Protein AF-A0A2G9NJC8-F1 (afdb_monomer_lite)

Foldseek 3Di:
DDVVVVLLVVLLALVLEAEDADPPPAWDADPVSRTYAHPPDDLLRRQLSSQLHSVCVDPVNVCCVCCVVVVDPVVVVVVSVVSSVVSVVCSVPPVVSSVSNSVSPVVSVVVNVVVVVVVVVVVVVVVVVVVVVVVVVVCVVPVD

Radius of gyration: 22.6 Å; chains: 1; bounding box: 57×33×75 Å

Sequence (144 aa):
MNEFLDYLLEYFDPKKIEVIESENETGNITPSGLIFILPRSDQIEQVVTLFHEVLHYHPKFISYSGGLLDGTYDRMERIEKQIDDMAYTLYGERKDLVELAERVIREAKRLYEDRDNRIEKFRKSQKDEVREFLKIRNRRRYGR

pLDDT: mean 73.03, std 14.05, range [42.81, 91.31]

Structure (mmCIF, N/CA/C/O backbone):
data_AF-A0A2G9NJC8-F1
#
_entry.id   AF-A0A2G9NJC8-F1
#
loop_
_atom_site.group_PDB
_atom_site.id
_atom_site.type_symbol
_atom_site.label_atom_id
_atom_site.label_alt_id
_atom_site.label_comp_id
_atom_site.label_asym_id
_atom_site.label_entity_id
_atom_site.label_seq_id
_atom_site.pdbx_PDB_ins_code
_atom_site.Cartn_x
_atom_site.Cartn_y
_atom_site.Cartn_z
_atom_site.occupancy
_atom_site.B_iso_or_equiv
_atom_site.auth_seq_id
_atom_site.auth_comp_id
_atom_site.auth_asym_id
_atom_site.auth_atom_id
_atom_site.pdbx_PDB_model_num
ATOM 1 N N . MET A 1 1 ? -4.942 -7.150 -24.069 1.00 47.03 1 MET A N 1
ATOM 2 C CA . MET A 1 1 ? -4.868 -6.587 -22.706 1.00 47.03 1 MET A CA 1
ATOM 3 C C . MET A 1 1 ? -3.520 -7.015 -22.153 1.00 47.03 1 MET A C 1
ATOM 5 O O . MET A 1 1 ? -3.106 -8.122 -22.465 1.00 47.03 1 MET A O 1
ATOM 9 N N . ASN A 1 2 ? -2.756 -6.099 -21.564 1.00 58.44 2 ASN A N 1
ATOM 10 C CA . ASN A 1 2 ? -1.334 -6.301 -21.273 1.00 58.44 2 ASN A CA 1
ATOM 11 C C . ASN A 1 2 ? -1.218 -7.261 -20.074 1.00 58.44 2 ASN A C 1
ATOM 13 O O . ASN A 1 2 ? -1.647 -6.883 -18.991 1.00 58.44 2 ASN A O 1
ATOM 17 N N . GLU A 1 3 ? -0.660 -8.464 -20.243 1.00 57.72 3 GLU A N 1
ATOM 18 C CA . GLU A 1 3 ? -0.593 -9.503 -19.188 1.00 57.72 3 GLU A CA 1
ATOM 19 C C . GLU A 1 3 ? 0.017 -8.985 -17.872 1.00 57.72 3 GLU A C 1
ATOM 21 O O . GLU A 1 3 ? -0.364 -9.409 -16.787 1.00 57.72 3 GLU A O 1
ATOM 26 N N . PHE A 1 4 ? 0.915 -8.000 -17.960 1.00 56.31 4 PHE A N 1
ATOM 27 C CA . PHE A 1 4 ? 1.502 -7.323 -16.805 1.00 56.31 4 PHE A CA 1
ATOM 28 C C . PHE A 1 4 ? 0.500 -6.452 -16.024 1.00 56.31 4 PHE A C 1
ATOM 30 O O . PHE A 1 4 ? 0.551 -6.409 -14.803 1.00 56.31 4 PHE A O 1
ATOM 37 N N . LEU A 1 5 ? -0.428 -5.771 -16.704 1.00 56.88 5 LEU A N 1
ATOM 38 C CA . LEU A 1 5 ? -1.478 -4.967 -16.060 1.00 56.88 5 LEU A CA 1
ATOM 39 C C . LEU A 1 5 ? -2.505 -5.855 -15.354 1.00 56.88 5 LEU A C 1
ATOM 41 O O . LEU A 1 5 ? -2.906 -5.543 -14.237 1.00 56.88 5 LEU A O 1
ATOM 45 N N . ASP A 1 6 ? -2.888 -6.967 -15.982 1.00 63.12 6 ASP A N 1
ATOM 46 C CA . ASP A 1 6 ? -3.815 -7.936 -15.388 1.00 63.12 6 ASP A CA 1
ATOM 47 C C . ASP A 1 6 ? -3.188 -8.605 -14.152 1.00 63.12 6 ASP A C 1
ATOM 49 O O . ASP A 1 6 ? -3.849 -8.757 -13.127 1.00 63.12 6 ASP A O 1
ATOM 53 N N . TYR A 1 7 ? -1.883 -8.890 -14.211 1.00 65.00 7 TYR A N 1
ATOM 54 C CA . TYR A 1 7 ? -1.088 -9.337 -13.070 1.00 65.00 7 TYR A CA 1
ATOM 55 C C . TYR A 1 7 ? -1.060 -8.295 -11.932 1.00 65.00 7 TYR A C 1
ATOM 57 O O . TYR A 1 7 ? -1.339 -8.632 -10.786 1.00 65.00 7 TYR A O 1
ATOM 65 N N . LEU A 1 8 ? -0.802 -7.011 -12.222 1.00 63.25 8 LEU A N 1
ATOM 66 C CA . LEU A 1 8 ? -0.795 -5.953 -11.197 1.00 63.25 8 LEU A CA 1
ATOM 67 C C . LEU A 1 8 ? -2.157 -5.793 -10.500 1.00 63.25 8 LEU A C 1
ATOM 69 O O . LEU A 1 8 ? -2.206 -5.552 -9.295 1.00 63.25 8 LEU A O 1
ATOM 73 N N . LEU A 1 9 ? -3.265 -5.957 -11.230 1.00 65.75 9 LEU A N 1
ATOM 74 C CA . LEU A 1 9 ? -4.617 -5.837 -10.676 1.00 65.75 9 LEU A CA 1
ATOM 75 C C . LEU A 1 9 ? -4.955 -6.928 -9.648 1.00 65.75 9 LEU A C 1
ATOM 77 O O . LEU A 1 9 ? -5.743 -6.670 -8.741 1.00 65.75 9 LEU A O 1
ATOM 81 N N . GLU A 1 10 ? -4.358 -8.118 -9.744 1.00 69.19 10 GLU A N 1
ATOM 82 C CA . GLU A 1 10 ? -4.553 -9.192 -8.758 1.00 69.19 10 GLU A CA 1
ATOM 83 C C . GLU A 1 10 ? -3.900 -8.875 -7.398 1.00 69.19 10 GLU A C 1
ATOM 85 O O . GLU A 1 10 ? -4.381 -9.315 -6.342 1.00 69.19 10 GLU A O 1
ATOM 90 N N . TYR A 1 11 ? -2.812 -8.102 -7.420 1.00 68.19 11 TYR A N 1
ATOM 91 C CA . TYR A 1 11 ? -2.047 -7.726 -6.231 1.00 68.19 11 TYR A CA 1
ATOM 92 C C . TYR A 1 11 ? -2.407 -6.334 -5.696 1.00 68.19 11 TYR A C 1
ATOM 94 O O . TYR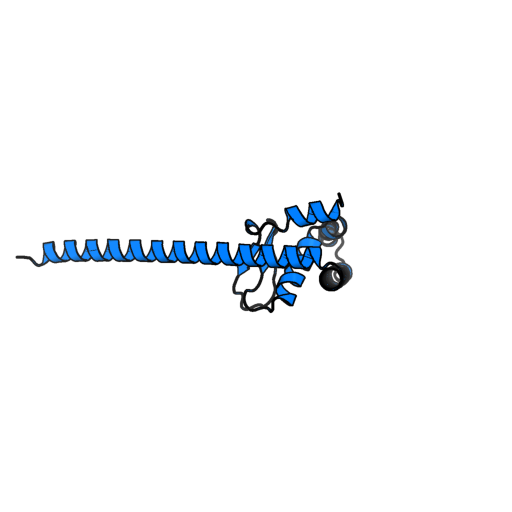 A 1 11 ? -2.246 -6.082 -4.506 1.00 68.19 11 TYR A O 1
ATOM 102 N N . PHE A 1 12 ? -2.986 -5.458 -6.520 1.00 73.25 12 PHE A N 1
ATOM 103 C CA . PHE A 1 12 ? -3.552 -4.170 -6.099 1.00 73.25 12 PHE A CA 1
ATOM 104 C C . PHE A 1 12 ? -4.991 -4.308 -5.567 1.00 73.25 12 PHE A C 1
ATOM 106 O O . PHE A 1 12 ? -5.873 -3.507 -5.883 1.00 73.25 12 PHE A O 1
ATOM 113 N N . ASP A 1 13 ? -5.236 -5.326 -4.743 1.00 74.75 13 ASP A N 1
ATOM 114 C CA . ASP A 1 13 ? -6.478 -5.466 -3.982 1.00 74.75 13 ASP A CA 1
ATOM 115 C C . ASP A 1 13 ? -6.325 -4.726 -2.640 1.00 74.75 13 ASP A C 1
ATOM 117 O O . ASP A 1 13 ? -5.492 -5.131 -1.824 1.00 74.75 13 ASP A O 1
ATOM 121 N N . PRO A 1 14 ? -7.137 -3.690 -2.345 1.00 73.50 14 PRO A N 1
ATOM 122 C CA . PRO A 1 14 ? -7.086 -2.973 -1.070 1.00 73.50 14 PRO A CA 1
ATOM 123 C C . PRO A 1 14 ? -7.212 -3.874 0.165 1.00 73.50 14 PRO A C 1
ATOM 125 O O . PRO A 1 14 ? -6.733 -3.514 1.235 1.00 73.50 14 PRO A O 1
ATOM 128 N N . LYS A 1 15 ? -7.849 -5.046 0.045 1.00 74.62 15 LYS A N 1
ATOM 129 C CA . LYS A 1 15 ? -7.990 -6.014 1.147 1.00 74.62 15 LYS A CA 1
ATOM 130 C C . LYS A 1 15 ? -6.715 -6.800 1.430 1.00 7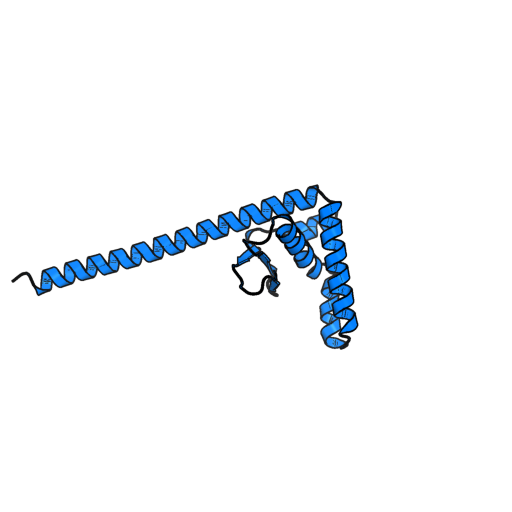4.62 15 LYS A C 1
ATOM 132 O O . LYS A 1 15 ? -6.608 -7.400 2.497 1.00 74.62 15 LYS A O 1
ATOM 137 N N . LYS A 1 16 ? -5.789 -6.833 0.473 1.00 72.88 16 LYS A N 1
ATOM 138 C CA . LYS A 1 16 ? -4.465 -7.439 0.616 1.00 72.88 16 LYS A CA 1
ATOM 139 C C . LYS A 1 16 ? -3.425 -6.429 1.102 1.00 72.88 16 LYS A C 1
ATOM 141 O O . LYS A 1 16 ? -2.276 -6.796 1.286 1.00 72.88 16 LYS A O 1
ATOM 146 N N . ILE A 1 17 ? -3.801 -5.172 1.326 1.00 70.56 17 ILE A N 1
ATOM 147 C CA . ILE A 1 17 ? -2.894 -4.142 1.828 1.00 70.56 17 ILE A CA 1
ATOM 148 C C . ILE A 1 17 ? -3.233 -3.870 3.288 1.00 70.56 17 ILE A C 1
ATOM 150 O O . ILE A 1 17 ? -4.340 -3.442 3.615 1.00 70.56 17 ILE A O 1
ATOM 154 N N . GLU A 1 18 ? -2.269 -4.097 4.171 1.00 69.50 18 GLU A N 1
ATOM 155 C CA . GLU A 1 18 ? -2.367 -3.712 5.570 1.00 69.50 18 GLU A CA 1
ATOM 156 C C . GLU A 1 18 ? -1.560 -2.438 5.817 1.00 69.50 18 GLU A C 1
ATOM 158 O O . GLU A 1 18 ? -0.380 -2.330 5.501 1.00 69.50 18 GLU A O 1
ATOM 163 N N . VAL A 1 19 ? -2.203 -1.440 6.409 1.00 64.50 19 VAL A N 1
ATOM 164 C CA . VAL A 1 19 ? -1.524 -0.214 6.829 1.00 64.50 19 VAL A CA 1
ATOM 165 C C . VAL A 1 19 ? -1.076 -0.424 8.269 1.00 64.50 19 VAL A C 1
ATOM 167 O O . VAL A 1 19 ? -1.918 -0.557 9.155 1.00 64.50 19 VAL A O 1
ATOM 170 N N . ILE A 1 20 ? 0.234 -0.510 8.501 1.00 65.00 20 ILE A N 1
ATOM 171 C CA . ILE A 1 20 ? 0.799 -0.794 9.827 1.00 65.00 20 ILE A CA 1
ATOM 172 C C . ILE A 1 20 ? 1.698 0.358 10.257 1.00 65.00 20 ILE A C 1
ATOM 174 O O . ILE A 1 20 ? 2.544 0.814 9.496 1.00 65.00 20 ILE A O 1
ATOM 178 N N . GLU A 1 21 ? 1.546 0.815 11.500 1.00 57.16 21 GLU A N 1
ATOM 179 C CA . GLU A 1 21 ? 2.578 1.614 12.159 1.00 57.16 21 GLU A CA 1
ATOM 180 C C . GLU A 1 21 ? 3.688 0.672 12.648 1.00 57.16 21 GLU A C 1
ATOM 182 O O . GLU A 1 21 ? 3.479 -0.108 13.576 1.00 57.16 21 GLU A O 1
ATOM 187 N N . SER A 1 22 ? 4.854 0.712 12.003 1.00 56.06 22 SER A N 1
ATOM 188 C CA . SER A 1 22 ? 6.056 -0.005 12.443 1.00 56.06 22 SER A CA 1
ATOM 189 C C . SER A 1 22 ? 7.136 1.002 12.823 1.00 56.06 22 SER A C 1
ATOM 191 O O . SER A 1 22 ? 7.333 1.988 12.115 1.00 56.06 22 SER A O 1
ATOM 193 N N . GLU A 1 23 ? 7.853 0.743 13.918 1.00 54.19 23 GLU A N 1
ATOM 194 C CA . GLU A 1 23 ? 9.031 1.528 14.320 1.00 54.19 23 GLU A CA 1
ATOM 195 C C . GLU A 1 23 ? 10.219 1.337 13.356 1.00 54.19 23 GLU A C 1
ATOM 197 O O . GLU A 1 23 ? 11.146 2.137 13.373 1.00 54.19 23 GLU A O 1
ATOM 202 N N . ASN A 1 24 ? 10.182 0.307 12.497 1.00 52.16 24 ASN A N 1
ATOM 203 C CA . ASN A 1 24 ? 11.301 -0.088 11.633 1.00 52.16 24 ASN A CA 1
ATOM 204 C C . ASN A 1 24 ? 11.221 0.431 10.184 1.00 52.16 24 ASN A C 1
ATOM 206 O O . ASN A 1 24 ? 11.973 -0.046 9.346 1.00 52.16 24 ASN A O 1
ATOM 210 N N . GLU A 1 25 ? 10.334 1.384 9.884 1.00 51.78 25 GLU A N 1
ATOM 211 C 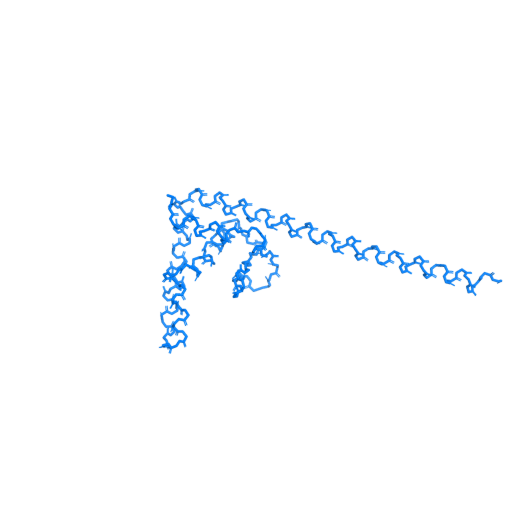CA . GLU A 1 25 ? 10.303 2.190 8.642 1.00 51.78 25 GLU A CA 1
ATOM 212 C C . GLU A 1 25 ? 10.365 1.467 7.273 1.00 51.78 25 GLU A C 1
ATOM 214 O O . GLU A 1 25 ? 10.395 2.128 6.238 1.00 51.78 25 GLU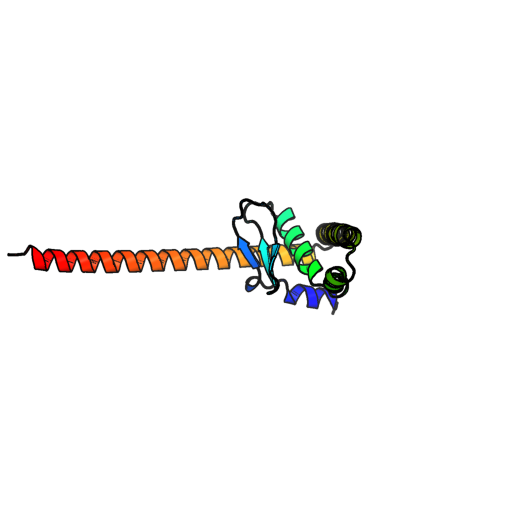 A O 1
ATOM 219 N N . THR A 1 26 ? 10.230 0.140 7.213 1.00 54.50 26 THR A N 1
ATOM 220 C CA . THR A 1 26 ? 10.126 -0.595 5.947 1.00 54.50 26 THR A CA 1
ATOM 221 C C . THR A 1 26 ? 8.745 -1.220 5.760 1.00 54.50 26 THR A C 1
ATOM 223 O O . THR A 1 26 ? 8.222 -1.931 6.629 1.00 54.50 26 THR A O 1
ATOM 226 N N . GLY A 1 27 ? 8.133 -0.945 4.604 1.00 53.50 27 GLY A N 1
ATOM 227 C CA . GLY A 1 27 ? 7.082 -1.807 4.072 1.00 53.50 27 GLY A CA 1
ATOM 228 C C . GLY A 1 27 ? 7.626 -3.226 3.906 1.00 53.50 27 GLY A C 1
ATOM 229 O O . GLY A 1 27 ? 8.829 -3.419 3.766 1.00 53.50 27 GLY A O 1
ATOM 230 N N . ASN A 1 28 ? 6.765 -4.221 4.052 1.00 56.56 28 ASN A N 1
ATOM 231 C CA . ASN A 1 28 ? 7.127 -5.624 3.881 1.00 56.56 28 ASN A CA 1
ATOM 232 C C . ASN A 1 28 ? 5.936 -6.326 3.217 1.00 56.56 28 ASN A C 1
ATOM 234 O O . ASN A 1 28 ? 4.790 -5.952 3.478 1.00 56.56 28 ASN A O 1
ATOM 238 N N . ILE A 1 29 ? 6.160 -7.380 2.436 1.00 53.59 29 ILE A N 1
ATOM 239 C CA . ILE A 1 29 ? 5.104 -8.347 2.125 1.00 53.59 29 ILE A CA 1
ATOM 240 C C . ILE A 1 29 ? 5.256 -9.639 2.942 1.00 53.59 29 ILE A C 1
ATOM 242 O O . ILE A 1 29 ? 6.332 -10.227 3.031 1.00 53.59 29 ILE A O 1
ATOM 246 N N . THR A 1 30 ? 4.143 -10.171 3.464 1.00 54.25 30 THR A N 1
ATOM 247 C CA . THR A 1 30 ? 4.097 -11.561 3.951 1.00 54.25 30 THR A CA 1
ATOM 248 C C . THR A 1 30 ? 3.952 -12.580 2.810 1.00 54.25 30 THR A C 1
ATOM 250 O O . THR A 1 30 ? 3.281 -12.304 1.819 1.00 54.25 30 THR A O 1
ATOM 253 N N . PRO A 1 31 ? 4.406 -13.836 2.980 1.00 43.31 31 PRO A N 1
ATOM 254 C CA . PRO A 1 31 ? 4.168 -14.915 2.010 1.00 43.31 31 PRO A CA 1
ATOM 255 C C . PRO A 1 31 ? 2.693 -15.163 1.630 1.00 43.31 31 PRO A C 1
ATOM 257 O O . PRO A 1 31 ? 2.421 -15.870 0.665 1.00 43.31 31 PRO A O 1
ATOM 260 N N . SER A 1 32 ? 1.728 -14.609 2.379 1.00 49.84 32 SER A N 1
ATOM 261 C CA . SER A 1 32 ? 0.298 -14.655 2.050 1.00 49.84 32 SER A CA 1
ATOM 262 C C . SER A 1 32 ? -0.160 -13.533 1.105 1.00 49.84 32 SER A C 1
ATOM 264 O O . SER A 1 32 ? -1.360 -13.401 0.871 1.00 49.84 32 SER A O 1
ATOM 266 N N . GLY A 1 33 ? 0.764 -12.717 0.586 1.00 54.75 33 GLY A N 1
ATOM 267 C CA . GLY A 1 33 ? 0.477 -11.594 -0.306 1.00 54.75 33 GLY A CA 1
ATOM 268 C C . GLY A 1 33 ? -0.086 -10.363 0.404 1.00 54.75 33 GLY A C 1
ATOM 269 O O . GLY A 1 33 ? -0.782 -9.585 -0.243 1.00 54.75 33 GLY A O 1
ATOM 270 N N . LEU A 1 34 ? 0.158 -10.207 1.717 1.00 62.53 34 LEU A N 1
ATOM 271 C CA . LEU A 1 34 ? -0.225 -8.993 2.447 1.00 62.53 34 LEU A CA 1
ATOM 272 C C . LEU A 1 34 ? 0.862 -7.937 2.311 1.00 62.53 34 LEU A C 1
ATOM 274 O O . LEU A 1 34 ? 1.986 -8.210 2.711 1.00 62.53 34 LEU A O 1
ATOM 278 N N . ILE A 1 35 ? 0.519 -6.755 1.806 1.00 69.12 35 ILE A N 1
ATOM 279 C CA . ILE A 1 35 ? 1.443 -5.638 1.586 1.00 69.12 35 ILE A CA 1
ATOM 280 C C . ILE A 1 35 ? 1.346 -4.654 2.740 1.00 69.12 35 ILE A C 1
ATOM 282 O O . ILE A 1 35 ? 0.274 -4.096 2.977 1.00 69.12 35 ILE A O 1
ATOM 286 N N . PHE A 1 36 ? 2.456 -4.415 3.432 1.00 68.94 36 PHE A N 1
ATOM 287 C CA . PHE A 1 36 ? 2.529 -3.424 4.493 1.00 68.94 36 PHE A CA 1
ATOM 288 C C . PHE A 1 36 ? 2.957 -2.073 3.951 1.00 68.94 36 PHE A C 1
ATOM 290 O O . PHE A 1 36 ? 4.026 -1.933 3.364 1.00 68.94 36 PHE A O 1
ATOM 297 N N . ILE A 1 37 ? 2.128 -1.063 4.193 1.00 71.25 37 ILE A N 1
ATOM 298 C CA . ILE A 1 37 ? 2.443 0.324 3.860 1.00 71.25 37 ILE A CA 1
ATOM 299 C C . ILE A 1 37 ? 2.450 1.138 5.144 1.00 71.25 37 ILE A C 1
ATOM 301 O O . ILE A 1 37 ? 1.516 1.070 5.948 1.00 71.25 37 ILE A O 1
ATOM 305 N N . LEU A 1 38 ? 3.492 1.944 5.320 1.00 68.44 38 LEU A N 1
ATOM 306 C CA . LEU A 1 38 ? 3.608 2.808 6.482 1.00 68.44 38 LEU A CA 1
ATOM 307 C C . LEU A 1 38 ? 2.727 4.048 6.308 1.00 68.44 38 LEU A C 1
ATOM 309 O O . LEU A 1 38 ? 2.859 4.778 5.319 1.00 68.44 38 LEU A O 1
ATOM 313 N N . PRO A 1 39 ? 1.836 4.346 7.267 1.00 61.19 39 PRO A N 1
ATOM 314 C CA . PRO A 1 39 ? 0.909 5.468 7.153 1.00 61.19 39 PRO A CA 1
ATOM 315 C C . PRO A 1 39 ? 1.602 6.836 7.185 1.00 61.19 39 PRO A C 1
ATOM 317 O O . PRO A 1 39 ? 1.011 7.808 6.718 1.00 61.19 39 PRO A O 1
ATOM 320 N N . ARG A 1 40 ? 2.827 6.912 7.727 1.00 64.56 40 ARG A N 1
ATOM 321 C CA . ARG A 1 40 ? 3.597 8.156 7.907 1.00 64.56 40 ARG A CA 1
ATOM 322 C C . ARG A 1 40 ? 4.574 8.464 6.775 1.00 64.56 40 ARG A C 1
ATOM 324 O O . ARG A 1 40 ? 5.012 9.606 6.686 1.00 64.56 40 ARG A O 1
ATOM 331 N N . SER A 1 41 ? 4.881 7.482 5.930 1.00 66.94 41 SER A N 1
ATOM 332 C CA . SER A 1 41 ? 5.636 7.709 4.698 1.00 66.94 41 SER A CA 1
ATOM 333 C C . SER A 1 41 ? 4.870 8.644 3.775 1.00 66.94 41 SER A C 1
ATOM 335 O O . SER A 1 41 ? 3.626 8.649 3.767 1.00 66.94 41 SER A O 1
ATOM 337 N N . ASP A 1 42 ? 5.606 9.428 2.992 1.00 80.88 42 ASP A N 1
ATOM 338 C CA . ASP A 1 42 ? 4.985 10.296 2.004 1.00 80.88 42 ASP A CA 1
ATOM 339 C C . ASP A 1 42 ? 4.263 9.468 0.920 1.00 80.88 42 ASP A C 1
ATOM 341 O O . ASP A 1 42 ? 4.422 8.251 0.795 1.00 80.88 42 ASP A O 1
ATOM 345 N N . GLN A 1 43 ? 3.381 10.111 0.155 1.00 83.44 43 GLN A N 1
ATOM 346 C CA . GLN A 1 43 ? 2.578 9.410 -0.850 1.00 83.44 43 GLN A CA 1
ATOM 347 C C . GLN A 1 43 ? 3.442 8.747 -1.935 1.00 83.44 43 GLN A C 1
ATOM 349 O O . GLN A 1 43 ? 3.045 7.716 -2.477 1.00 83.44 43 GLN A O 1
ATOM 354 N N . ILE A 1 44 ? 4.616 9.312 -2.226 1.00 87.25 44 ILE A N 1
ATOM 355 C CA . ILE A 1 44 ? 5.548 8.795 -3.228 1.00 87.25 44 ILE A CA 1
ATOM 356 C C . ILE A 1 44 ? 6.118 7.468 -2.735 1.00 87.25 44 ILE A C 1
ATOM 358 O O . ILE A 1 44 ? 6.002 6.456 -3.422 1.00 87.25 44 ILE A O 1
ATOM 362 N N . GLU A 1 45 ? 6.658 7.455 -1.521 1.00 84.62 45 GLU A N 1
ATOM 363 C CA . GLU A 1 45 ? 7.210 6.272 -0.865 1.00 84.62 45 GLU A CA 1
ATOM 364 C C . GLU A 1 45 ? 6.171 5.161 -0.728 1.00 84.62 45 GLU A C 1
ATOM 366 O O . GLU A 1 45 ? 6.480 4.000 -0.984 1.00 84.62 45 GLU A O 1
ATOM 371 N N . GLN A 1 46 ? 4.920 5.488 -0.393 1.00 83.81 46 GLN A N 1
ATOM 372 C CA . GLN A 1 46 ? 3.850 4.490 -0.289 1.00 83.81 46 GLN A CA 1
ATOM 373 C C . GLN A 1 46 ? 3.536 3.826 -1.637 1.00 83.81 46 GLN A C 1
ATOM 375 O O . GLN A 1 46 ? 3.334 2.612 -1.695 1.00 83.81 46 GLN A O 1
ATOM 380 N N . VAL A 1 47 ? 3.502 4.604 -2.723 1.00 87.19 47 VAL A N 1
ATOM 381 C CA . VAL A 1 47 ? 3.263 4.077 -4.076 1.00 87.19 47 VAL A CA 1
ATOM 382 C C . VAL A 1 47 ? 4.458 3.258 -4.559 1.00 87.19 47 VAL A C 1
ATOM 384 O O . VAL A 1 47 ? 4.272 2.159 -5.077 1.00 87.19 47 VAL A O 1
ATOM 387 N N . VAL A 1 48 ? 5.679 3.759 -4.360 1.00 87.44 48 VAL A N 1
ATOM 388 C CA . VAL A 1 48 ? 6.909 3.046 -4.731 1.00 87.44 48 VAL A CA 1
ATOM 389 C C . VAL A 1 48 ? 7.031 1.740 -3.950 1.00 87.44 48 VAL A C 1
ATOM 391 O O . VAL A 1 48 ? 7.309 0.715 -4.559 1.00 87.44 48 VAL A O 1
ATOM 394 N N . THR A 1 49 ? 6.729 1.745 -2.648 1.00 83.50 49 THR A N 1
ATOM 395 C CA . THR A 1 49 ? 6.683 0.533 -1.815 1.00 83.50 49 THR A CA 1
ATOM 396 C C . THR A 1 49 ? 5.682 -0.464 -2.381 1.00 83.50 49 THR A C 1
ATOM 398 O O . THR A 1 49 ? 6.028 -1.616 -2.598 1.00 83.50 49 THR A O 1
ATOM 401 N N . LEU A 1 50 ? 4.457 -0.031 -2.702 1.00 84.19 50 LEU A N 1
ATOM 402 C CA . LEU A 1 50 ? 3.459 -0.917 -3.303 1.00 84.19 50 LEU A CA 1
ATOM 403 C C . LEU A 1 50 ? 3.963 -1.540 -4.617 1.00 84.19 50 LEU A C 1
ATOM 405 O O . LEU A 1 50 ? 3.762 -2.729 -4.852 1.00 84.19 50 LEU A O 1
ATOM 409 N N . PHE A 1 51 ? 4.635 -0.764 -5.469 1.00 85.50 51 PHE A N 1
ATOM 410 C CA . PHE A 1 51 ? 5.226 -1.282 -6.704 1.00 85.50 51 PHE A CA 1
ATOM 411 C C . PHE A 1 51 ? 6.359 -2.268 -6.444 1.00 85.50 51 PHE A C 1
ATOM 413 O O . PHE A 1 51 ? 6.327 -3.363 -7.001 1.00 85.50 51 PHE A O 1
ATOM 420 N N . HIS A 1 52 ? 7.322 -1.898 -5.604 1.00 85.38 52 HIS A N 1
ATOM 421 C CA . HIS A 1 52 ? 8.453 -2.731 -5.196 1.00 85.38 52 HIS A CA 1
ATOM 422 C C . HIS A 1 52 ? 7.967 -4.107 -4.728 1.00 85.38 52 HIS A C 1
ATOM 424 O O . HIS A 1 52 ? 8.372 -5.158 -5.221 1.00 85.38 52 HIS A O 1
ATOM 430 N N . GLU A 1 53 ? 6.989 -4.082 -3.841 1.00 79.06 53 GLU A N 1
ATOM 431 C CA . GLU A 1 53 ? 6.417 -5.251 -3.211 1.00 79.06 53 GLU A CA 1
ATOM 432 C C . GLU A 1 53 ? 5.653 -6.136 -4.216 1.00 79.06 53 GLU A C 1
ATOM 434 O O . GLU A 1 53 ? 5.860 -7.346 -4.283 1.00 79.06 53 GLU A O 1
ATOM 439 N N . VAL A 1 54 ? 4.852 -5.567 -5.121 1.00 79.19 54 VAL A N 1
ATOM 440 C CA . VAL A 1 54 ? 4.195 -6.373 -6.171 1.00 79.19 54 VAL A CA 1
ATOM 441 C C . VAL A 1 54 ? 5.186 -6.959 -7.184 1.00 79.19 54 VAL A C 1
ATOM 443 O O . VAL A 1 54 ? 4.958 -8.050 -7.726 1.00 79.19 54 VAL A O 1
ATOM 446 N N . LEU A 1 55 ? 6.298 -6.269 -7.436 1.00 80.12 55 LEU A N 1
ATOM 447 C CA . LEU A 1 55 ? 7.354 -6.745 -8.324 1.00 80.12 55 LEU A CA 1
ATOM 448 C C . LEU A 1 55 ? 8.087 -7.968 -7.765 1.00 80.12 55 LEU A C 1
ATOM 450 O O . LEU A 1 55 ? 8.419 -8.849 -8.561 1.00 80.12 55 LEU A O 1
ATOM 454 N N . HIS A 1 56 ? 8.238 -8.096 -6.440 1.00 76.38 56 HIS A N 1
ATOM 455 C CA . HIS A 1 56 ? 8.753 -9.322 -5.803 1.00 76.38 56 HIS A CA 1
ATOM 456 C C . HIS A 1 56 ? 7.964 -10.576 -6.198 1.00 76.38 56 HIS A C 1
ATOM 458 O O . HIS A 1 56 ? 8.533 -11.660 -6.330 1.00 76.38 56 HIS A O 1
ATOM 464 N N . TYR A 1 57 ? 6.663 -10.431 -6.464 1.00 71.38 57 TYR A N 1
ATOM 465 C CA . TYR A 1 57 ? 5.785 -11.535 -6.860 1.00 71.38 57 TYR A CA 1
ATOM 466 C C . TYR A 1 57 ? 5.770 -11.814 -8.368 1.00 71.38 57 TYR A C 1
ATOM 468 O O . TYR A 1 57 ? 5.184 -12.795 -8.831 1.00 71.38 57 TYR A O 1
ATOM 476 N N . HIS A 1 58 ? 6.384 -10.972 -9.191 1.00 72.06 58 HIS A N 1
ATOM 477 C CA . HIS A 1 58 ? 6.277 -11.172 -10.627 1.00 72.06 58 HIS A CA 1
ATOM 478 C C . HIS A 1 58 ? 7.144 -12.379 -11.039 1.00 72.06 58 HIS A C 1
ATOM 480 O O . HIS A 1 58 ? 8.287 -12.444 -10.607 1.00 72.06 58 HIS A O 1
ATOM 486 N N . PRO A 1 59 ? 6.701 -13.327 -11.893 1.00 65.50 59 PRO A N 1
ATOM 487 C CA . PRO A 1 59 ? 7.408 -14.596 -12.160 1.00 65.50 59 PRO A CA 1
ATOM 488 C C . PRO A 1 59 ? 8.891 -14.484 -12.545 1.00 65.50 59 PRO A C 1
ATOM 490 O O . PRO A 1 59 ? 9.689 -15.359 -12.214 1.00 65.50 59 PRO A O 1
ATOM 493 N N . LYS A 1 60 ? 9.277 -13.387 -13.212 1.00 65.12 60 LYS A N 1
ATOM 494 C CA . LYS A 1 60 ? 10.686 -13.073 -13.533 1.00 65.12 60 LYS A CA 1
ATOM 495 C C . LYS A 1 60 ? 11.549 -12.775 -12.291 1.00 65.12 60 LYS A C 1
ATOM 497 O O . LYS A 1 60 ? 12.763 -12.937 -12.357 1.00 65.12 60 LYS A O 1
ATOM 502 N N . PHE A 1 61 ? 10.921 -12.365 -11.190 1.00 63.12 61 PHE A N 1
ATOM 503 C CA . PHE A 1 61 ? 11.511 -12.101 -9.877 1.00 63.12 61 PHE A CA 1
ATOM 504 C C . PHE A 1 61 ? 11.096 -13.145 -8.815 1.00 63.12 61 PHE A C 1
ATOM 506 O O . PHE A 1 61 ? 11.894 -13.445 -7.949 1.00 63.12 61 PHE A O 1
ATOM 513 N N . ILE A 1 62 ? 9.955 -13.842 -8.905 1.00 54.62 62 ILE A N 1
ATOM 514 C CA . ILE A 1 62 ? 9.614 -14.961 -7.988 1.00 54.62 62 ILE A CA 1
ATOM 515 C C . ILE A 1 62 ? 10.623 -16.109 -8.063 1.00 54.62 62 ILE A C 1
ATOM 517 O O . ILE A 1 62 ? 10.879 -16.787 -7.059 1.00 54.62 62 ILE A O 1
ATOM 521 N N . SER A 1 63 ? 11.260 -16.313 -9.223 1.00 49.69 63 SER A N 1
ATOM 522 C CA . SER A 1 63 ? 12.361 -17.273 -9.353 1.00 49.69 63 SER A CA 1
ATOM 523 C C . SER A 1 63 ? 13.571 -16.955 -8.448 1.00 49.69 63 SER A C 1
ATOM 525 O O . SER A 1 63 ? 14.509 -17.750 -8.402 1.00 49.69 63 SER A O 1
ATOM 527 N N . TYR A 1 64 ? 13.556 -15.8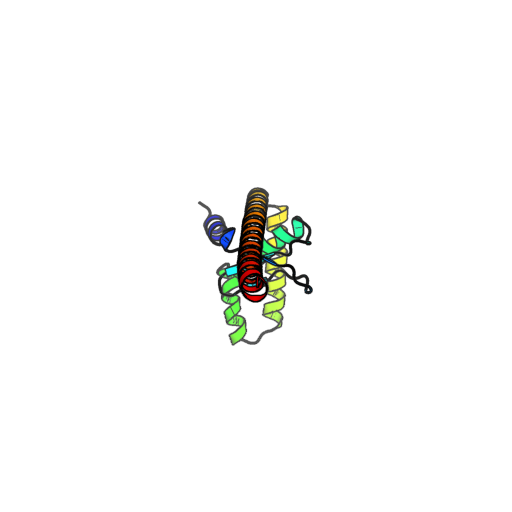40 -7.699 1.00 47.75 64 TYR A N 1
ATOM 528 C CA . TYR A 1 64 ? 14.525 -15.490 -6.649 1.00 47.75 64 TYR A CA 1
ATOM 529 C C . TYR A 1 64 ? 14.476 -16.363 -5.410 1.00 47.75 64 TYR A C 1
ATOM 531 O O . TYR A 1 64 ? 15.500 -16.519 -4.746 1.00 47.75 64 TYR A O 1
ATOM 539 N N . SER A 1 65 ? 13.350 -17.015 -5.136 1.00 47.28 65 SER A N 1
ATOM 540 C CA . SER A 1 65 ? 13.301 -18.049 -4.098 1.00 47.28 65 SER A CA 1
ATOM 541 C C . SER A 1 65 ? 14.208 -19.251 -4.422 1.00 47.28 65 SER A C 1
ATOM 543 O O . SER A 1 65 ? 14.618 -19.968 -3.514 1.00 47.28 65 SER A O 1
ATOM 545 N N . GLY A 1 66 ? 14.631 -19.424 -5.684 1.00 43.16 66 GLY A N 1
ATOM 546 C CA . GLY A 1 66 ? 15.702 -20.356 -6.061 1.00 43.16 66 GLY A CA 1
ATOM 547 C C . GLY A 1 66 ? 17.098 -19.935 -5.572 1.00 43.16 66 GLY A C 1
ATOM 548 O O . GLY A 1 66 ? 17.970 -20.777 -5.403 1.00 43.16 66 GLY A O 1
ATOM 549 N N . GLY A 1 67 ? 17.321 -18.651 -5.265 1.00 42.81 67 GLY A N 1
ATOM 550 C CA . GLY A 1 67 ? 18.573 -18.148 -4.684 1.00 42.81 67 GLY A CA 1
ATOM 551 C C . GLY A 1 67 ? 18.804 -18.575 -3.229 1.00 42.81 67 GLY A C 1
ATOM 552 O O . GLY A 1 67 ? 19.954 -18.632 -2.798 1.00 42.81 67 GLY A O 1
ATOM 553 N N . LEU A 1 68 ? 17.744 -18.954 -2.498 1.00 45.47 68 LEU A N 1
ATOM 554 C CA . LEU A 1 68 ? 17.866 -19.645 -1.205 1.00 45.47 68 LEU A CA 1
ATOM 555 C C . LEU A 1 68 ? 18.512 -21.033 -1.352 1.00 45.47 68 LEU A C 1
ATOM 557 O O . LEU A 1 68 ? 19.103 -21.523 -0.394 1.00 45.47 68 LEU A O 1
ATOM 561 N N . LEU A 1 69 ? 18.416 -21.657 -2.533 1.00 45.72 69 LEU A N 1
ATOM 562 C CA . LEU A 1 69 ? 19.002 -22.971 -2.819 1.00 45.72 69 LEU A CA 1
ATOM 563 C C . LEU A 1 69 ? 20.454 -22.871 -3.321 1.00 45.72 69 LEU A C 1
ATOM 565 O O . LEU A 1 69 ? 21.249 -23.758 -3.024 1.00 45.72 69 LEU A O 1
ATOM 569 N N . ASP A 1 70 ? 20.816 -21.778 -4.004 1.00 47.59 70 ASP A N 1
ATOM 570 C CA . ASP A 1 70 ? 22.131 -21.620 -4.654 1.00 47.59 70 ASP A CA 1
ATOM 571 C C . ASP A 1 70 ? 23.119 -20.712 -3.885 1.00 47.59 70 ASP A C 1
ATOM 573 O O . ASP A 1 70 ? 24.255 -20.517 -4.318 1.00 47.59 70 ASP A O 1
ATOM 577 N N . GLY A 1 71 ? 22.713 -20.141 -2.743 1.00 48.56 71 GLY A N 1
ATOM 578 C CA . GLY A 1 71 ? 23.629 -19.583 -1.735 1.00 48.56 71 GLY A CA 1
ATOM 579 C C . GLY A 1 71 ? 24.432 -18.332 -2.126 1.00 48.56 71 GLY A C 1
ATOM 580 O O . GLY A 1 71 ? 25.496 -18.099 -1.555 1.00 48.56 71 GLY A O 1
ATOM 581 N N . THR A 1 72 ? 23.966 -17.509 -3.070 1.00 54.69 72 THR A N 1
ATOM 582 C CA . THR A 1 72 ? 24.701 -16.307 -3.518 1.00 54.69 72 THR A CA 1
ATOM 583 C C . THR A 1 72 ? 24.050 -15.012 -3.020 1.00 54.69 72 THR A C 1
ATOM 585 O O . THR A 1 72 ? 23.144 -14.473 -3.649 1.00 54.69 72 THR A O 1
ATOM 588 N N . TYR A 1 73 ? 24.545 -14.490 -1.893 1.00 55.91 73 TYR A N 1
ATOM 589 C CA . TYR A 1 73 ? 24.129 -13.213 -1.284 1.00 55.91 73 TYR A CA 1
ATOM 590 C C . TYR A 1 73 ? 24.158 -12.036 -2.287 1.00 55.91 73 TYR A C 1
ATOM 592 O O . TYR A 1 73 ? 23.187 -11.292 -2.395 1.00 55.91 73 TYR A O 1
ATOM 600 N N . ASP A 1 74 ? 25.194 -11.959 -3.133 1.00 60.59 74 ASP A N 1
ATOM 601 C CA . ASP A 1 74 ? 25.339 -10.941 -4.193 1.00 60.59 74 ASP A CA 1
ATOM 602 C C . ASP A 1 74 ? 24.200 -10.940 -5.222 1.00 60.59 74 ASP A C 1
ATOM 604 O O . ASP A 1 74 ? 23.927 -9.929 -5.874 1.00 60.59 74 ASP A O 1
ATOM 608 N N . ARG A 1 75 ? 23.549 -12.090 -5.425 1.00 62.12 75 ARG A N 1
ATOM 609 C CA . ARG A 1 75 ? 22.422 -12.200 -6.348 1.00 62.12 75 ARG A CA 1
ATOM 610 C C . ARG A 1 75 ? 21.169 -11.580 -5.728 1.00 62.12 75 ARG A C 1
ATOM 612 O O . ARG A 1 75 ? 20.405 -10.975 -6.461 1.00 62.12 75 ARG A O 1
ATOM 619 N N . MET A 1 76 ? 20.975 -11.669 -4.413 1.00 67.50 76 MET A N 1
ATOM 620 C CA . MET A 1 76 ? 19.816 -11.058 -3.748 1.00 67.50 76 MET A CA 1
ATOM 621 C C . MET A 1 76 ? 19.885 -9.527 -3.804 1.00 67.50 76 MET A C 1
ATOM 623 O O . MET A 1 76 ? 18.949 -8.896 -4.284 1.00 67.50 76 MET A O 1
ATOM 627 N N . GLU A 1 77 ? 21.026 -8.938 -3.437 1.00 73.19 77 GLU A N 1
ATOM 628 C CA . GLU A 1 77 ? 21.215 -7.477 -3.428 1.00 73.19 77 GLU A CA 1
ATOM 629 C C . GLU A 1 77 ? 21.056 -6.850 -4.823 1.00 73.19 77 GLU A C 1
ATOM 631 O O . GLU A 1 77 ? 20.431 -5.803 -4.990 1.00 73.19 77 GLU A O 1
ATOM 636 N N . ARG A 1 78 ? 21.565 -7.515 -5.869 1.00 73.44 78 ARG A N 1
ATOM 637 C CA . ARG A 1 78 ? 21.410 -7.027 -7.248 1.00 73.44 78 ARG A CA 1
ATOM 638 C C . ARG A 1 78 ? 19.961 -6.980 -7.705 1.00 73.44 78 ARG A C 1
ATOM 640 O O . ARG A 1 78 ? 19.660 -6.187 -8.593 1.00 73.44 78 ARG A O 1
ATOM 647 N N . ILE A 1 79 ? 19.100 -7.843 -7.174 1.00 75.75 79 ILE A N 1
ATOM 648 C CA . ILE A 1 79 ? 17.712 -7.911 -7.621 1.00 75.75 79 ILE A CA 1
ATOM 649 C C . ILE A 1 79 ? 16.798 -7.057 -6.798 1.00 75.75 79 IL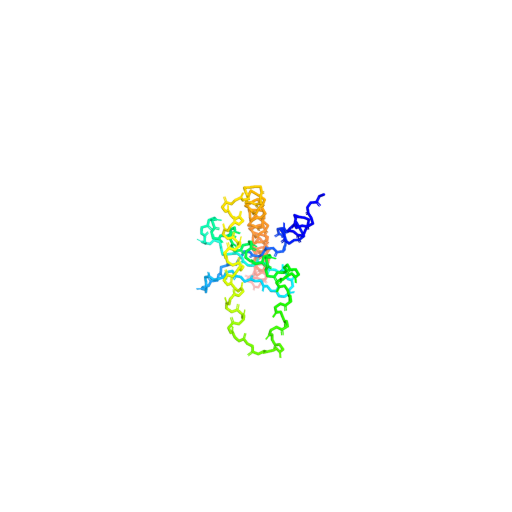E A C 1
ATOM 651 O O . ILE A 1 79 ? 15.943 -6.417 -7.398 1.00 75.75 79 ILE A O 1
ATOM 655 N N . GLU A 1 80 ? 17.068 -6.935 -5.508 1.00 79.94 80 GLU A N 1
ATOM 656 C CA . GLU A 1 80 ? 16.503 -5.858 -4.712 1.00 79.94 80 GLU A CA 1
ATOM 657 C C . GLU A 1 80 ? 16.697 -4.515 -5.422 1.00 79.94 80 GLU A C 1
ATOM 659 O O . GLU A 1 80 ? 15.734 -3.825 -5.747 1.00 79.94 80 GLU A O 1
ATOM 664 N N . LYS A 1 81 ? 17.933 -4.241 -5.861 1.00 83.19 81 LYS A N 1
ATOM 665 C CA . LYS A 1 81 ? 18.235 -3.034 -6.629 1.00 83.19 81 LYS A CA 1
ATOM 666 C C . LYS A 1 81 ? 17.449 -2.936 -7.947 1.00 83.19 81 LYS A C 1
ATOM 668 O O . LYS A 1 81 ? 17.017 -1.853 -8.326 1.00 83.19 81 LYS A O 1
ATOM 673 N N . GLN A 1 82 ? 17.287 -4.034 -8.688 1.00 82.19 82 GLN A N 1
ATOM 674 C CA . GLN A 1 82 ? 16.521 -4.018 -9.944 1.00 82.19 82 GLN A CA 1
ATOM 675 C C . GLN A 1 82 ? 15.026 -3.782 -9.714 1.00 82.19 82 GLN A C 1
ATOM 677 O O . GLN A 1 82 ? 14.381 -3.126 -10.533 1.00 82.19 82 GLN A O 1
ATOM 682 N N . ILE A 1 83 ? 14.483 -4.328 -8.628 1.00 84.00 83 ILE A N 1
ATOM 683 C CA . ILE A 1 83 ? 13.100 -4.123 -8.213 1.00 84.00 83 ILE A CA 1
ATOM 684 C C . ILE A 1 83 ? 12.901 -2.660 -7.817 1.00 84.00 83 ILE A C 1
ATOM 686 O O . ILE A 1 83 ? 11.973 -2.038 -8.332 1.00 84.00 83 ILE A O 1
ATOM 690 N N . ASP A 1 84 ? 13.811 -2.088 -7.026 1.00 86.31 84 ASP A N 1
ATOM 691 C CA . ASP A 1 84 ? 13.814 -0.664 -6.674 1.00 86.31 84 ASP A CA 1
ATOM 692 C C . ASP A 1 84 ? 13.849 0.232 -7.912 1.00 86.31 84 ASP A C 1
ATOM 694 O O . ASP A 1 84 ? 12.955 1.058 -8.118 1.00 86.31 84 ASP A O 1
ATOM 698 N N . ASP A 1 85 ? 14.849 0.041 -8.780 1.00 86.62 85 ASP A N 1
ATOM 699 C CA . ASP A 1 85 ? 15.012 0.833 -10.002 1.00 86.62 85 ASP A CA 1
ATOM 700 C C . ASP A 1 85 ? 13.730 0.773 -10.856 1.00 86.62 85 ASP A C 1
ATOM 702 O O . ASP A 1 85 ? 13.275 1.783 -11.407 1.00 86.62 85 ASP A O 1
ATOM 706 N N . MET A 1 86 ? 13.101 -0.404 -10.949 1.00 87.44 86 MET A N 1
ATOM 707 C CA . MET A 1 86 ? 11.885 -0.578 -11.733 1.00 87.44 86 MET A CA 1
ATOM 708 C C . MET A 1 86 ? 10.648 0.009 -11.045 1.00 87.44 86 MET A C 1
ATOM 710 O O . MET A 1 86 ? 9.807 0.582 -11.736 1.00 87.44 86 MET A O 1
ATOM 714 N N . ALA A 1 87 ? 10.541 -0.058 -9.718 1.00 88.56 87 ALA A N 1
ATOM 715 C CA . ALA A 1 87 ? 9.471 0.584 -8.958 1.00 88.56 87 ALA A CA 1
ATOM 716 C C . ALA A 1 87 ? 9.491 2.110 -9.153 1.00 88.56 87 ALA A C 1
ATOM 718 O O . ALA A 1 87 ? 8.462 2.708 -9.479 1.00 88.56 87 ALA A O 1
ATOM 719 N N . TYR A 1 88 ? 10.672 2.732 -9.069 1.00 89.81 88 TYR A N 1
ATOM 720 C CA . TYR A 1 88 ? 10.840 4.158 -9.365 1.00 89.81 88 TYR A CA 1
ATOM 721 C C . TYR A 1 88 ? 10.567 4.491 -10.834 1.00 89.81 88 TYR A C 1
ATOM 723 O O . TYR A 1 88 ? 9.954 5.519 -11.127 1.00 89.81 88 TYR A O 1
ATOM 731 N N . THR A 1 89 ? 10.959 3.616 -11.764 1.00 90.62 89 THR A N 1
ATOM 732 C CA . THR A 1 89 ? 10.647 3.790 -13.191 1.00 90.62 89 THR A CA 1
ATOM 733 C C . THR A 1 89 ? 9.135 3.762 -13.430 1.00 90.62 89 THR A C 1
ATOM 735 O O . THR A 1 89 ? 8.597 4.644 -14.097 1.00 90.62 89 THR A O 1
ATOM 738 N N . LEU A 1 90 ? 8.416 2.801 -12.839 1.00 88.06 90 LEU A N 1
ATOM 739 C CA . LEU A 1 90 ? 6.954 2.732 -12.921 1.00 88.06 90 LEU A CA 1
ATOM 740 C C . LEU A 1 90 ? 6.305 3.992 -12.341 1.00 88.06 90 LEU A C 1
ATOM 742 O O . LEU A 1 90 ? 5.403 4.547 -12.966 1.00 88.06 90 LEU A O 1
ATOM 746 N N . TYR A 1 91 ? 6.797 4.484 -11.203 1.00 90.50 91 TYR A N 1
ATOM 747 C CA . TYR A 1 91 ? 6.319 5.735 -10.621 1.00 90.50 91 TYR A CA 1
ATOM 748 C C . TYR A 1 91 ? 6.522 6.938 -11.559 1.00 90.50 91 TYR A C 1
ATOM 750 O O . TYR A 1 91 ? 5.604 7.732 -11.763 1.00 90.50 91 TYR A O 1
ATOM 758 N N . GLY A 1 92 ? 7.702 7.065 -12.173 1.00 91.31 92 GLY A N 1
ATOM 759 C CA . GLY A 1 92 ? 8.027 8.189 -13.056 1.00 91.31 92 GLY A CA 1
ATOM 760 C C . GLY A 1 92 ? 7.324 8.151 -14.417 1.00 91.31 92 GLY A C 1
ATOM 761 O O . GLY A 1 92 ? 6.969 9.200 -14.960 1.00 91.31 92 GLY A O 1
ATOM 762 N N . GLU A 1 93 ? 7.109 6.959 -14.975 1.00 91.19 93 GLU A N 1
ATOM 763 C CA . GLU A 1 93 ? 6.703 6.795 -16.377 1.00 91.19 93 GLU A CA 1
ATOM 764 C C . GLU A 1 93 ? 5.250 6.335 -16.561 1.00 91.19 93 GLU A C 1
ATOM 766 O O . GLU A 1 93 ? 4.661 6.558 -17.622 1.00 91.19 93 GLU A O 1
ATOM 771 N N . ARG A 1 94 ? 4.632 5.710 -15.550 1.00 88.62 94 ARG A N 1
ATOM 772 C CA . ARG A 1 94 ? 3.306 5.077 -15.663 1.00 88.62 94 ARG A CA 1
ATOM 773 C C . ARG A 1 94 ? 2.271 5.730 -14.759 1.00 88.62 94 ARG A C 1
ATOM 775 O O . ARG A 1 94 ? 1.815 5.153 -13.776 1.00 88.62 94 ARG A O 1
ATOM 782 N N . LYS A 1 95 ? 1.841 6.932 -15.153 1.00 90.31 95 LYS A N 1
ATOM 783 C CA . LYS A 1 95 ? 0.808 7.712 -14.443 1.00 90.31 95 LYS A CA 1
ATOM 784 C C . LYS A 1 95 ? -0.485 6.934 -14.199 1.00 90.31 95 LYS A C 1
ATOM 786 O O . LYS A 1 95 ? -1.071 7.054 -13.134 1.00 90.31 95 LYS A O 1
ATOM 791 N N . ASP A 1 96 ? -0.892 6.103 -15.154 1.00 86.06 96 ASP A N 1
ATOM 792 C CA . ASP A 1 96 ? -2.067 5.237 -15.035 1.00 86.06 96 ASP A CA 1
ATOM 793 C C . ASP A 1 96 ? -1.941 4.229 -13.879 1.00 86.06 96 ASP A C 1
ATOM 795 O O . ASP A 1 96 ? -2.907 3.977 -13.159 1.00 86.06 96 ASP A O 1
ATOM 799 N N . LEU A 1 97 ? -0.740 3.682 -13.671 1.00 85.75 97 LEU A N 1
ATOM 800 C CA . LEU A 1 97 ? -0.454 2.775 -12.560 1.00 85.75 97 LEU A CA 1
ATOM 801 C C . LEU A 1 97 ? -0.320 3.520 -11.234 1.00 85.75 97 LEU A C 1
ATOM 803 O O . LEU A 1 97 ? -0.756 3.002 -10.209 1.00 85.75 97 LEU A O 1
ATOM 807 N N . VAL A 1 98 ? 0.245 4.729 -11.249 1.00 90.00 98 VAL A N 1
ATOM 808 C CA . VAL A 1 98 ? 0.338 5.588 -10.058 1.00 90.00 98 VAL A CA 1
ATOM 809 C C . VAL A 1 98 ? -1.056 5.952 -9.556 1.00 90.00 98 VAL A C 1
ATOM 811 O O . VAL A 1 98 ? -1.368 5.699 -8.398 1.00 90.00 98 VAL A O 1
ATOM 814 N N . GLU A 1 99 ? -1.938 6.441 -10.428 1.00 89.75 99 GLU A N 1
ATOM 815 C CA . GLU A 1 99 ? -3.322 6.776 -10.063 1.00 89.75 99 GLU A CA 1
ATOM 816 C C . GLU A 1 99 ? -4.078 5.564 -9.494 1.00 89.75 99 GLU A C 1
ATOM 818 O O . GLU A 1 99 ? -4.850 5.677 -8.534 1.00 89.75 99 GLU A O 1
ATOM 823 N N . LEU A 1 100 ? -3.845 4.379 -10.068 1.00 87.62 100 LEU A N 1
ATOM 824 C CA . LEU A 1 100 ? -4.407 3.129 -9.571 1.00 87.62 100 LEU A CA 1
ATOM 825 C C . LEU A 1 100 ? -3.880 2.785 -8.168 1.00 87.62 100 LEU A C 1
ATOM 827 O O . LEU A 1 100 ? -4.686 2.495 -7.281 1.00 87.62 100 LEU A O 1
ATOM 831 N N . ALA A 1 101 ? -2.562 2.838 -7.968 1.00 87.06 101 ALA A N 1
ATOM 832 C CA . ALA A 1 101 ? -1.910 2.579 -6.688 1.00 87.06 101 ALA A CA 1
ATOM 833 C C . ALA A 1 101 ? -2.415 3.530 -5.598 1.00 87.06 101 ALA A C 1
ATOM 835 O O . ALA A 1 101 ? -2.845 3.090 -4.535 1.00 87.06 101 ALA A O 1
ATOM 836 N N . GLU A 1 102 ? -2.465 4.830 -5.882 1.00 89.62 102 GLU A N 1
ATOM 837 C CA . GLU A 1 102 ? -2.964 5.843 -4.950 1.00 89.62 102 GLU A CA 1
ATOM 838 C C . GLU A 1 102 ? -4.414 5.591 -4.532 1.00 89.62 102 GLU A C 1
ATOM 840 O O . GLU A 1 102 ? -4.767 5.716 -3.354 1.00 89.62 102 GLU A O 1
ATOM 845 N N . ARG A 1 103 ? -5.275 5.223 -5.490 1.00 89.69 103 ARG A N 1
ATOM 846 C CA . ARG A 1 103 ? -6.675 4.887 -5.210 1.00 89.69 103 ARG A CA 1
ATOM 847 C C . ARG A 1 103 ? -6.778 3.673 -4.292 1.00 89.69 103 ARG A C 1
ATOM 849 O O . ARG A 1 103 ? -7.559 3.697 -3.343 1.00 89.69 103 ARG A O 1
ATOM 856 N N . VAL A 1 104 ? -5.990 2.642 -4.569 1.00 86.38 104 VAL A N 1
ATOM 857 C CA . VAL A 1 104 ? -5.971 1.392 -3.807 1.00 86.38 104 VAL A CA 1
ATOM 858 C C . VAL A 1 104 ? -5.447 1.618 -2.386 1.00 86.38 104 VAL A C 1
ATOM 860 O O . VAL A 1 104 ? -6.086 1.183 -1.430 1.00 86.38 104 VAL A O 1
ATOM 863 N N . ILE A 1 105 ? -4.372 2.393 -2.223 1.00 85.94 105 ILE A N 1
ATOM 864 C CA . ILE A 1 105 ? -3.829 2.786 -0.913 1.00 85.94 105 ILE A CA 1
ATOM 865 C C . ILE A 1 105 ? -4.864 3.579 -0.111 1.00 85.94 105 ILE A C 1
ATOM 867 O O . ILE A 1 105 ? -5.074 3.323 1.075 1.00 85.94 105 ILE A O 1
ATOM 871 N N . ARG A 1 106 ? -5.553 4.532 -0.750 1.00 87.25 106 ARG A N 1
ATOM 872 C CA . ARG A 1 106 ? -6.614 5.317 -0.102 1.00 87.25 106 ARG A CA 1
ATOM 873 C C . ARG A 1 106 ? -7.762 4.433 0.375 1.00 87.25 106 ARG A C 1
ATOM 875 O O . ARG A 1 106 ? -8.274 4.630 1.475 1.00 87.25 106 ARG A O 1
ATOM 882 N N . GLU A 1 107 ? -8.172 3.470 -0.442 1.00 87.56 107 GLU A N 1
ATOM 883 C CA . GLU A 1 107 ? -9.221 2.528 -0.066 1.00 87.56 107 GLU A CA 1
ATOM 884 C C . GLU A 1 107 ? -8.779 1.600 1.073 1.00 87.56 107 GLU A C 1
ATOM 886 O O . GLU A 1 107 ? -9.553 1.396 2.009 1.00 87.56 107 GLU A O 1
ATOM 891 N N . ALA A 1 108 ? -7.533 1.119 1.054 1.00 84.00 108 ALA A N 1
ATOM 892 C CA . ALA A 1 108 ? -6.958 0.315 2.131 1.00 84.00 108 ALA A CA 1
ATOM 893 C C . ALA A 1 108 ? -6.935 1.085 3.463 1.00 84.00 108 ALA A C 1
ATOM 895 O O . ALA A 1 108 ? -7.396 0.569 4.482 1.00 84.00 108 ALA A O 1
ATOM 896 N N . LYS A 1 109 ? -6.508 2.358 3.447 1.00 82.50 109 LYS A N 1
ATOM 897 C CA . LYS A 1 109 ? -6.554 3.249 4.623 1.00 82.50 109 LYS A CA 1
ATOM 898 C C . LYS A 1 109 ? -7.976 3.392 5.174 1.00 82.50 109 LYS A C 1
ATOM 900 O O . LYS A 1 109 ? -8.183 3.219 6.371 1.00 82.50 109 LYS A O 1
ATOM 905 N N . ARG A 1 110 ? -8.976 3.608 4.309 1.00 85.06 110 ARG A N 1
ATOM 906 C CA . ARG A 1 110 ? -10.387 3.686 4.732 1.00 85.06 110 ARG A CA 1
ATOM 907 C C . ARG A 1 110 ? -10.868 2.385 5.380 1.00 85.06 110 ARG A C 1
ATOM 909 O O . ARG A 1 110 ? -11.511 2.420 6.424 1.00 85.06 110 ARG A O 1
ATOM 916 N N . LEU A 1 111 ? -10.569 1.236 4.771 1.00 81.81 111 LEU A N 1
ATOM 917 C CA . LEU A 1 111 ? -10.948 -0.071 5.319 1.00 81.81 111 LEU A CA 1
ATOM 918 C C . LEU A 1 111 ? -10.307 -0.319 6.692 1.00 81.81 111 LEU A C 1
ATOM 920 O O . LEU A 1 111 ? -10.949 -0.893 7.576 1.00 81.81 111 LEU A O 1
ATOM 924 N N . TYR A 1 112 ? -9.064 0.131 6.872 1.00 74.69 112 TYR A N 1
ATOM 925 C CA . TYR A 1 112 ? -8.357 0.074 8.146 1.00 74.69 112 TYR A CA 1
ATOM 926 C C . TYR A 1 112 ? -9.029 0.957 9.211 1.00 74.69 112 TYR A C 1
ATOM 928 O O . TYR A 1 112 ? -9.365 0.463 10.288 1.00 74.69 112 TYR A O 1
ATOM 936 N N . GLU A 1 113 ? -9.313 2.225 8.902 1.00 79.50 113 GLU A N 1
ATOM 937 C CA . GLU A 1 113 ? -10.013 3.144 9.813 1.00 79.50 113 GLU A CA 1
ATOM 938 C C . GLU A 1 113 ? -11.392 2.602 10.224 1.00 79.50 113 GLU A C 1
ATOM 940 O O . GLU A 1 113 ? -11.751 2.608 11.403 1.00 79.50 113 GLU A O 1
ATOM 945 N N . ASP A 1 114 ? -12.160 2.063 9.273 1.00 80.81 114 ASP A N 1
ATOM 946 C CA . ASP A 1 114 ? -13.458 1.441 9.544 1.00 80.81 114 ASP A CA 1
ATOM 947 C C . ASP A 1 114 ? -13.333 0.233 10.486 1.00 80.81 114 ASP A C 1
ATOM 949 O O . ASP A 1 114 ? -14.179 0.028 11.367 1.00 80.81 114 ASP A O 1
ATOM 953 N N . ARG A 1 115 ? -12.280 -0.579 10.327 1.00 75.88 115 ARG A N 1
ATOM 954 C CA . ARG A 1 115 ? -11.994 -1.722 11.204 1.00 75.88 115 ARG A CA 1
ATOM 955 C C . ARG A 1 115 ? -11.683 -1.257 12.626 1.00 75.88 115 ARG A C 1
ATOM 957 O O . ARG A 1 115 ? -12.296 -1.773 13.565 1.00 75.88 115 ARG A O 1
ATOM 964 N N . ASP A 1 116 ? -10.799 -0.279 12.786 1.00 76.38 116 ASP A N 1
ATOM 965 C CA . ASP A 1 116 ? -10.398 0.242 14.096 1.00 76.38 116 ASP A CA 1
ATOM 966 C C . ASP A 1 116 ? -11.576 0.900 14.822 1.00 76.38 116 ASP A C 1
ATOM 968 O O . ASP A 1 116 ? -11.855 0.573 15.981 1.00 76.38 116 ASP A O 1
ATOM 972 N N . ASN A 1 117 ? -12.374 1.696 14.106 1.00 80.12 117 ASN A N 1
ATOM 973 C CA . ASN A 1 117 ? -13.610 2.285 14.622 1.00 80.12 117 ASN A CA 1
ATOM 974 C C . ASN A 1 117 ? -14.603 1.216 15.110 1.00 80.12 117 ASN A C 1
ATOM 976 O O . ASN A 1 117 ? -15.236 1.359 16.164 1.00 80.12 117 ASN A O 1
ATOM 980 N N . ARG A 1 118 ? -14.751 0.106 14.370 1.00 75.38 118 ARG A N 1
ATOM 981 C CA . ARG A 1 118 ? -15.613 -1.018 14.778 1.00 75.38 118 ARG A CA 1
ATOM 982 C C . ARG A 1 118 ? -15.089 -1.713 16.033 1.00 75.38 118 ARG A C 1
ATOM 984 O O . ARG A 1 118 ? -15.890 -2.027 16.918 1.00 75.38 118 ARG A O 1
ATOM 991 N N . ILE A 1 119 ? -13.779 -1.937 16.126 1.00 76.88 119 ILE A N 1
ATOM 992 C CA . ILE A 1 119 ? -13.137 -2.541 17.302 1.00 76.88 119 ILE A CA 1
ATOM 993 C C . ILE A 1 119 ? -13.318 -1.640 18.527 1.00 76.88 119 ILE A C 1
ATOM 995 O O . ILE A 1 119 ? -13.683 -2.126 19.601 1.00 76.88 119 ILE A O 1
ATOM 999 N N . GLU A 1 120 ? -13.121 -0.331 18.383 1.00 81.62 120 GLU A N 1
ATOM 1000 C CA . GLU A 1 120 ? -13.294 0.622 19.477 1.00 81.62 120 GLU A CA 1
ATOM 1001 C C . GLU A 1 120 ? -14.750 0.680 19.955 1.00 81.62 120 GLU A C 1
ATOM 1003 O O . GLU A 1 120 ? -15.018 0.580 21.158 1.00 81.62 120 GLU A O 1
ATOM 1008 N N . LYS A 1 121 ? -15.709 0.736 19.022 1.00 83.44 121 LYS A N 1
ATOM 1009 C CA . LYS A 1 121 ? -17.142 0.702 19.342 1.00 83.44 121 LYS A CA 1
ATOM 1010 C C . LYS A 1 121 ? -17.528 -0.575 20.091 1.00 83.44 121 LYS A C 1
ATOM 1012 O O . LYS A 1 121 ? -18.258 -0.506 21.081 1.00 83.44 121 LYS A O 1
ATOM 1017 N N . PHE A 1 122 ? -17.008 -1.727 19.666 1.00 82.62 122 PHE A N 1
ATOM 1018 C CA . PHE A 1 122 ? -17.224 -3.001 20.352 1.00 82.62 122 PHE A CA 1
ATOM 1019 C C . PHE A 1 122 ? -16.639 -2.995 21.773 1.00 82.62 122 PHE A C 1
ATOM 1021 O O . PHE A 1 122 ? -17.337 -3.325 22.733 1.00 82.62 122 PHE A O 1
ATOM 1028 N N . ARG A 1 123 ? -15.389 -2.537 21.940 1.00 82.44 123 ARG A N 1
ATOM 1029 C CA . ARG A 1 123 ? -14.736 -2.404 23.257 1.00 82.44 123 ARG A CA 1
ATOM 1030 C C . ARG A 1 123 ? -15.514 -1.481 24.195 1.00 82.44 123 ARG A C 1
ATOM 1032 O O . ARG A 1 123 ? -15.601 -1.760 25.391 1.00 82.44 123 ARG A O 1
ATOM 1039 N N . LYS A 1 124 ? -16.080 -0.391 23.673 1.00 88.62 124 LYS A N 1
ATOM 1040 C CA . LYS A 1 124 ? -16.925 0.529 24.442 1.00 88.62 124 LYS A CA 1
ATOM 1041 C C . LYS A 1 124 ? -18.224 -0.142 24.897 1.00 88.62 124 LYS A C 1
ATOM 1043 O O . LYS A 1 124 ? -18.519 -0.082 26.086 1.00 88.62 124 LYS A O 1
ATOM 1048 N N . SER A 1 125 ? -18.922 -0.850 24.001 1.00 87.25 125 SER A N 1
ATOM 1049 C CA . SER A 1 125 ? -20.141 -1.613 24.338 1.00 87.25 125 SER A CA 1
ATOM 1050 C C . SER A 1 125 ? -19.895 -2.597 25.481 1.00 87.25 125 SER A C 1
ATOM 1052 O O . SER A 1 125 ? -20.602 -2.576 26.482 1.00 87.25 125 SER A O 1
ATOM 1054 N N . GLN A 1 126 ? -18.820 -3.385 25.386 1.00 87.50 126 GLN A N 1
ATOM 1055 C CA . GLN A 1 126 ? -18.442 -4.350 26.422 1.00 87.50 126 GLN A CA 1
ATOM 1056 C C . GLN A 1 126 ? -18.165 -3.675 27.777 1.00 87.50 126 GLN A C 1
ATOM 1058 O O . GLN A 1 126 ? -18.601 -4.153 28.824 1.00 87.50 126 GLN A O 1
ATOM 1063 N N . LYS A 1 127 ? -17.468 -2.529 27.782 1.00 88.44 127 LYS A N 1
ATOM 1064 C CA . LYS A 1 127 ? -17.222 -1.760 29.015 1.00 88.44 127 LYS A CA 1
ATOM 1065 C C . LYS A 1 127 ? -18.515 -1.225 29.632 1.00 88.44 127 LYS A C 1
ATOM 1067 O O . LYS A 1 127 ? -18.634 -1.221 30.860 1.00 88.44 127 LYS A O 1
ATOM 1072 N N . ASP A 1 128 ? -19.453 -0.760 28.814 1.00 89.88 128 ASP A N 1
ATOM 1073 C CA . ASP A 1 128 ? -20.721 -0.206 29.286 1.00 89.88 128 ASP A CA 1
ATOM 1074 C C . ASP A 1 128 ? -21.648 -1.303 29.840 1.00 89.88 128 ASP A C 1
ATOM 1076 O O . ASP A 1 128 ? -22.184 -1.130 30.936 1.00 89.88 128 ASP A O 1
ATOM 1080 N N . GLU A 1 129 ? -21.716 -2.472 29.192 1.00 87.06 129 GLU A N 1
ATOM 1081 C CA . GLU A 1 129 ? -22.427 -3.662 29.695 1.00 87.06 129 GLU A CA 1
ATOM 1082 C C . GLU A 1 129 ? -21.892 -4.111 31.067 1.00 87.06 129 GLU A C 1
ATOM 1084 O O . GLU A 1 129 ? -22.655 -4.316 32.017 1.00 87.06 129 GLU A O 1
ATOM 1089 N N . VAL A 1 130 ? -20.564 -4.191 31.224 1.00 88.00 130 VAL A N 1
ATOM 1090 C CA . VAL A 1 130 ? -19.932 -4.544 32.508 1.00 88.00 130 VAL A CA 1
ATOM 1091 C C . VAL A 1 130 ? -20.237 -3.499 33.585 1.00 88.00 130 VAL A C 1
ATOM 1093 O O . VAL A 1 130 ? -20.542 -3.850 34.730 1.00 88.00 130 VAL A O 1
ATOM 1096 N N . ARG A 1 131 ? -20.188 -2.203 33.248 1.00 87.75 131 ARG A N 1
ATOM 1097 C CA . ARG A 1 131 ? -20.539 -1.119 34.182 1.00 87.75 131 ARG A CA 1
ATOM 1098 C C . ARG A 1 131 ? -21.994 -1.203 34.627 1.00 87.75 131 ARG A C 1
ATOM 1100 O O . ARG A 1 131 ? -22.273 -1.002 35.810 1.00 87.75 131 ARG A O 1
ATOM 1107 N N . GLU A 1 132 ? -22.915 -1.479 33.711 1.00 87.44 132 GLU A N 1
ATOM 1108 C CA . GLU A 1 132 ? -24.336 -1.629 34.019 1.00 87.44 132 GLU A CA 1
ATOM 1109 C C . GLU A 1 132 ? -24.586 -2.837 34.930 1.00 87.44 132 GLU A C 1
ATOM 1111 O O . GLU A 1 132 ? -25.230 -2.700 35.976 1.00 87.44 132 GLU A O 1
ATOM 1116 N N . PHE A 1 133 ? -23.969 -3.980 34.624 1.00 86.62 133 PHE A N 1
ATOM 1117 C CA . PHE A 1 133 ? -24.012 -5.165 35.479 1.00 86.62 133 PHE A CA 1
ATOM 1118 C C . PHE A 1 133 ? -23.516 -4.874 36.906 1.00 86.62 133 PHE A C 1
ATOM 1120 O O . PHE A 1 133 ? -24.179 -5.227 37.888 1.00 86.62 133 PHE A O 1
ATOM 1127 N N . LEU A 1 134 ? -22.382 -4.178 37.051 1.00 84.88 134 LEU A N 1
ATOM 1128 C CA . LEU A 1 134 ? -21.835 -3.804 38.360 1.00 84.88 134 LEU A CA 1
ATOM 1129 C C . LEU A 1 134 ? -22.748 -2.832 39.123 1.00 84.88 134 LEU A C 1
ATOM 1131 O O . LEU A 1 134 ? -22.925 -2.991 40.333 1.00 84.88 134 LEU A O 1
ATOM 1135 N N . LYS A 1 135 ? -23.379 -1.865 38.440 1.00 85.75 135 LYS A N 1
ATOM 1136 C CA . LYS A 1 135 ? -24.375 -0.965 39.052 1.00 85.75 135 LYS A CA 1
ATOM 1137 C C . LYS A 1 135 ? -25.572 -1.744 39.596 1.00 85.75 135 LYS A C 1
ATOM 1139 O O . LYS A 1 135 ? -25.975 -1.513 40.737 1.00 85.75 135 LYS A O 1
ATOM 1144 N N . ILE A 1 136 ? -26.119 -2.680 38.816 1.00 85.69 136 ILE A N 1
ATOM 1145 C CA . ILE A 1 136 ? -27.242 -3.533 39.238 1.00 85.69 136 ILE A CA 1
ATOM 1146 C C . ILE A 1 136 ? -26.833 -4.396 40.437 1.00 85.69 136 ILE A C 1
ATOM 1148 O O . ILE A 1 136 ? -27.554 -4.452 41.436 1.00 85.69 136 ILE A O 1
ATOM 1152 N N . ARG A 1 137 ? -25.655 -5.027 40.378 1.00 81.38 137 ARG A N 1
ATOM 1153 C CA . ARG A 1 137 ? -25.123 -5.855 41.467 1.00 81.38 137 ARG A CA 1
ATOM 1154 C C . ARG A 1 137 ? -24.950 -5.060 42.762 1.00 81.38 137 ARG A C 1
ATOM 1156 O O . ARG A 1 137 ? -25.357 -5.538 43.817 1.00 81.38 137 ARG A O 1
ATOM 1163 N N . ASN A 1 138 ? -24.387 -3.855 42.692 1.00 76.25 138 ASN A N 1
ATOM 1164 C CA . ASN A 1 138 ? -24.152 -3.019 43.870 1.00 76.25 138 ASN A CA 1
ATOM 1165 C C . ASN A 1 138 ? -25.459 -2.484 44.471 1.00 76.25 138 ASN A C 1
ATOM 1167 O O . ASN A 1 138 ? -25.612 -2.517 45.690 1.00 76.25 138 ASN A O 1
ATOM 1171 N N . ARG A 1 139 ? -26.446 -2.101 43.648 1.00 76.12 139 ARG A N 1
ATOM 1172 C CA . ARG A 1 139 ? -27.791 -1.739 44.139 1.00 76.12 139 ARG A CA 1
ATOM 1173 C C . ARG A 1 139 ? -28.462 -2.886 44.897 1.00 76.12 139 ARG A C 1
ATOM 1175 O O . ARG A 1 139 ? -29.063 -2.654 45.937 1.00 76.12 139 ARG A O 1
ATOM 1182 N N . ARG A 1 140 ? -28.312 -4.129 44.426 1.00 69.50 140 ARG A N 1
ATOM 1183 C CA . ARG A 1 140 ? -28.835 -5.320 45.122 1.00 69.50 140 ARG A CA 1
ATOM 1184 C C . ARG A 1 140 ? -28.091 -5.649 46.423 1.00 69.50 140 ARG A C 1
ATOM 1186 O O . ARG A 1 140 ? -28.663 -6.310 47.280 1.00 69.50 140 ARG A O 1
ATOM 1193 N N . ARG A 1 141 ? -26.831 -5.222 46.572 1.00 62.75 141 ARG A N 1
ATOM 1194 C CA . ARG A 1 141 ? -25.991 -5.518 47.748 1.00 62.75 141 ARG A CA 1
ATOM 1195 C C . ARG A 1 141 ? -26.131 -4.502 48.885 1.00 62.75 141 ARG A C 1
ATOM 1197 O O . ARG A 1 141 ? -25.958 -4.893 50.031 1.00 62.75 141 ARG A O 1
ATOM 1204 N N . TYR A 1 142 ? -26.431 -3.242 48.567 1.00 58.41 142 TYR A N 1
ATOM 1205 C CA . TYR A 1 142 ? -26.472 -2.131 49.532 1.00 58.41 142 TYR A CA 1
ATOM 1206 C C . TYR A 1 142 ? -27.856 -1.472 49.678 1.00 58.41 142 TYR A C 1
ATOM 1208 O O . TYR A 1 142 ? -27.989 -0.497 50.401 1.00 58.41 142 TYR A O 1
ATOM 1216 N N . GLY A 1 143 ? -28.888 -1.978 48.994 1.00 57.47 143 GLY A N 1
ATOM 1217 C CA . GLY A 1 143 ? -30.269 -1.488 49.088 1.00 57.47 143 GLY A CA 1
ATOM 1218 C C . GLY A 1 143 ? -31.094 -2.099 50.229 1.00 57.47 143 GLY A C 1
ATOM 1219 O O . GLY A 1 143 ? -32.260 -2.417 50.002 1.00 57.47 143 GLY A O 1
ATOM 1220 N N . ARG A 1 144 ? -30.498 -2.315 51.408 1.00 50.34 144 ARG A N 1
ATOM 1221 C CA . ARG A 1 144 ? -31.219 -2.603 52.659 1.00 50.34 144 ARG A CA 1
ATOM 1222 C C . ARG A 1 144 ? -30.982 -1.479 53.648 1.00 50.34 144 ARG A C 1
ATOM 1224 O O . ARG A 1 144 ? -29.795 -1.128 53.815 1.00 50.34 144 ARG A O 1
#

Secondary structure (DSSP, 8-state):
--HHHHHHHHH--GGGEEE---TT----B-TTSPEEE-TTS-HHHHHHHHHHHHHHTSHHHHGGGGHHHHT-HHHHHHHHHHHHHHHHHHHHH-HHHHHHHHHHHHHHHHHHHHHHHHHHHHHHHHHHHHHHHHHHHHHHHH--